Protein AF-A0A920WPJ2-F1 (afdb_monomer_lite)

Structure (mmCIF, N/CA/C/O backbone):
data_AF-A0A920WPJ2-F1
#
_entry.id   AF-A0A920WPJ2-F1
#
loop_
_atom_site.group_PDB
_atom_site.id
_atom_site.type_symbol
_atom_site.label_atom_id
_atom_site.label_alt_id
_atom_site.label_comp_id
_atom_site.label_asym_id
_atom_site.label_entity_id
_atom_site.label_seq_id
_atom_site.pdbx_PDB_ins_code
_atom_site.Cartn_x
_atom_site.Cartn_y
_atom_site.Cartn_z
_atom_site.occupancy
_atom_site.B_iso_or_equiv
_atom_site.auth_seq_id
_atom_site.auth_comp_id
_atom_site.auth_asym_id
_atom_site.auth_atom_id
_atom_site.pdbx_PDB_model_num
ATOM 1 N N . MET A 1 1 ? -9.516 -1.654 3.085 1.00 79.19 1 MET A N 1
ATOM 2 C CA . MET A 1 1 ? -8.766 -2.728 2.406 1.00 79.19 1 MET A CA 1
ATOM 3 C C . MET A 1 1 ? -8.409 -2.236 1.014 1.00 79.19 1 MET A C 1
ATOM 5 O O . MET A 1 1 ? -9.239 -1.554 0.426 1.00 79.19 1 MET A O 1
ATOM 9 N N . THR A 1 2 ? -7.212 -2.539 0.513 1.00 81.88 2 THR A N 1
ATOM 10 C CA . THR A 1 2 ? -6.727 -2.027 -0.781 1.00 81.88 2 THR A CA 1
ATOM 11 C C . THR A 1 2 ? -6.123 -3.152 -1.615 1.00 81.88 2 THR A C 1
ATOM 13 O O . THR A 1 2 ? -5.236 -3.856 -1.139 1.00 81.88 2 THR A O 1
ATOM 16 N N . PHE A 1 3 ? -6.575 -3.305 -2.857 1.00 81.88 3 PHE A N 1
ATOM 17 C CA . PHE A 1 3 ? -5.886 -4.119 -3.857 1.00 81.88 3 PHE A CA 1
ATOM 18 C C . PHE A 1 3 ? -4.979 -3.211 -4.689 1.00 81.88 3 PHE A C 1
ATOM 20 O O . PHE A 1 3 ? -5.385 -2.106 -5.047 1.00 81.88 3 PHE A O 1
ATOM 27 N N . VAL A 1 4 ? -3.750 -3.651 -4.949 1.00 76.75 4 VAL A N 1
ATOM 28 C CA . VAL A 1 4 ? -2.729 -2.878 -5.663 1.00 76.75 4 VAL A CA 1
ATOM 29 C C . VAL A 1 4 ? -2.291 -3.656 -6.897 1.00 76.75 4 VAL A C 1
ATOM 31 O O . VAL A 1 4 ? -1.591 -4.657 -6.768 1.00 76.75 4 VAL A O 1
ATOM 34 N N . ASP A 1 5 ? -2.680 -3.159 -8.067 1.00 76.69 5 ASP A N 1
ATOM 35 C CA . ASP A 1 5 ? -2.188 -3.563 -9.387 1.00 76.69 5 ASP A CA 1
ATOM 36 C C . ASP A 1 5 ? -2.011 -2.272 -10.199 1.00 76.69 5 ASP A C 1
ATOM 38 O O . ASP A 1 5 ? -2.988 -1.634 -10.600 1.00 76.69 5 ASP A O 1
ATOM 42 N N . THR A 1 6 ? -0.789 -1.736 -10.256 1.00 67.69 6 THR A N 1
ATOM 43 C CA . THR A 1 6 ? -0.544 -0.379 -10.780 1.00 67.69 6 THR A CA 1
ATOM 44 C C . THR A 1 6 ? 0.906 -0.217 -11.226 1.00 67.69 6 THR A C 1
ATOM 46 O O . THR A 1 6 ? 1.819 -0.334 -10.414 1.00 67.69 6 THR A O 1
ATOM 49 N N . SER A 1 7 ? 1.109 0.127 -12.501 1.00 66.12 7 SER A N 1
ATOM 50 C CA . SER A 1 7 ? 2.429 0.322 -13.124 1.00 66.12 7 SER A CA 1
ATOM 51 C C . SER A 1 7 ? 3.017 1.735 -12.965 1.00 66.12 7 SER A C 1
ATOM 53 O O . SER A 1 7 ? 4.060 2.038 -13.538 1.00 66.12 7 SER A O 1
ATOM 55 N N . GLY A 1 8 ? 2.320 2.634 -12.261 1.00 72.88 8 GLY A N 1
ATOM 56 C CA . GLY A 1 8 ? 2.700 4.037 -12.068 1.00 72.88 8 GLY A CA 1
ATOM 57 C C . GLY A 1 8 ? 1.555 5.019 -12.336 1.00 72.88 8 GLY A C 1
ATOM 58 O O . GLY A 1 8 ? 0.395 4.627 -12.458 1.00 72.88 8 GLY A O 1
ATOM 59 N N . PHE A 1 9 ? 1.890 6.308 -12.423 1.00 76.75 9 PHE A N 1
ATOM 60 C CA . PHE A 1 9 ? 0.967 7.357 -12.866 1.00 76.75 9 PHE A CA 1
ATOM 61 C C . PHE A 1 9 ? 0.922 7.435 -14.397 1.00 76.75 9 PHE A C 1
ATOM 63 O O . PHE A 1 9 ? 1.910 7.144 -15.069 1.00 76.75 9 PHE A O 1
ATOM 70 N N . TYR A 1 10 ? -0.214 7.869 -14.947 1.00 81.19 10 TYR A N 1
ATOM 71 C CA . TYR A 1 10 ? -0.349 8.119 -16.381 1.00 81.19 10 TYR A CA 1
ATOM 72 C C . TYR A 1 10 ? 0.448 9.377 -16.787 1.00 81.19 10 TYR A C 1
ATOM 74 O O . TYR A 1 10 ? 0.176 10.449 -16.241 1.00 81.19 10 TYR A O 1
ATOM 82 N N . PRO A 1 11 ? 1.414 9.290 -17.722 1.00 82.56 11 PRO A N 1
ATOM 83 C CA . PRO A 1 11 ? 2.212 10.441 -18.131 1.00 82.56 11 PRO A CA 1
ATOM 84 C C . PRO A 1 11 ? 1.419 11.369 -19.064 1.00 82.56 11 PRO A C 1
ATOM 86 O O . PRO A 1 11 ? 0.846 10.926 -20.058 1.00 82.56 11 PRO A O 1
ATOM 89 N N . GLY A 1 12 ? 1.420 12.676 -18.791 1.00 87.38 12 GLY A N 1
ATOM 90 C CA . GLY A 1 12 ? 0.810 13.656 -19.693 1.00 87.38 12 GLY A CA 1
ATOM 91 C C . GLY A 1 12 ? 0.896 15.099 -19.199 1.00 87.38 12 GLY A C 1
ATOM 92 O O . GLY A 1 12 ? 0.560 15.393 -18.054 1.00 87.38 12 GLY A O 1
ATOM 93 N N . LYS A 1 13 ? 1.283 16.019 -20.095 1.00 89.88 13 LYS A N 1
ATOM 94 C CA . LYS A 1 13 ? 1.415 17.462 -19.812 1.00 89.88 13 LYS A CA 1
ATOM 95 C C . LYS A 1 13 ? 0.138 18.069 -19.219 1.00 89.88 13 LYS A C 1
ATOM 97 O O . LYS A 1 13 ? 0.210 18.847 -18.272 1.00 89.88 13 LYS A O 1
ATOM 102 N N . ASP A 1 14 ? -1.023 17.687 -19.746 1.00 89.06 14 ASP A N 1
ATOM 103 C CA . ASP A 1 14 ? -2.314 18.200 -19.278 1.00 89.06 14 ASP A CA 1
ATOM 104 C C . ASP A 1 14 ? -2.626 17.772 -17.839 1.00 89.06 14 ASP A C 1
ATOM 106 O O . ASP A 1 14 ? -3.300 18.502 -17.117 1.00 89.06 14 ASP A O 1
ATOM 110 N N . LEU A 1 15 ? -2.128 16.610 -17.403 1.00 86.94 15 LEU A N 1
ATOM 111 C CA . LEU A 1 15 ? -2.323 16.097 -16.047 1.00 86.94 15 LEU A CA 1
ATOM 112 C C . LEU A 1 15 ? -1.464 16.882 -15.040 1.00 86.94 15 LEU A C 1
ATOM 114 O O . LEU A 1 15 ? -1.958 17.287 -13.986 1.00 86.94 15 LEU A O 1
ATOM 118 N N . GLU A 1 16 ? -0.218 17.189 -15.414 1.00 88.38 16 GLU A N 1
ATOM 119 C CA . GLU A 1 16 ? 0.676 18.073 -14.655 1.00 88.38 16 GLU A CA 1
ATOM 120 C C . GLU A 1 16 ? 0.085 19.479 -14.508 1.00 88.38 16 GLU A C 1
ATOM 122 O O . GLU A 1 16 ? -0.028 20.003 -13.400 1.00 88.38 16 GLU A O 1
ATOM 127 N N . TRP A 1 17 ? -0.380 20.073 -15.613 1.00 89.56 17 TRP A N 1
ATOM 128 C CA . TRP A 1 17 ? -0.953 21.425 -15.623 1.00 89.56 17 TRP A CA 1
ATOM 129 C C . TRP A 1 17 ? -2.291 21.513 -14.879 1.00 89.56 17 TRP A C 1
ATOM 131 O O . TRP A 1 17 ? -2.596 22.543 -14.281 1.00 89.56 17 TRP A O 1
ATOM 141 N N . ARG A 1 18 ? -3.067 20.422 -14.844 1.00 89.38 18 ARG A N 1
ATOM 142 C CA . ARG A 1 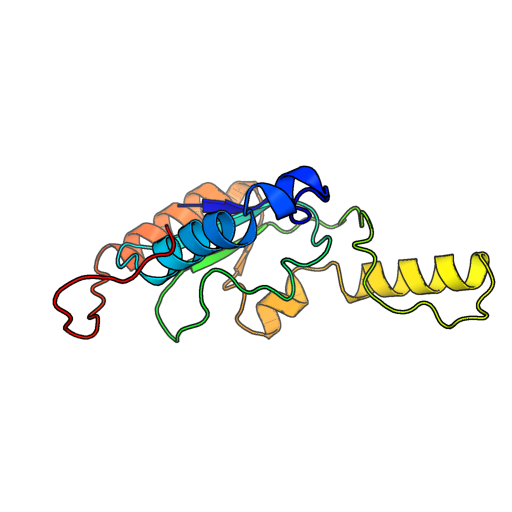18 ? -4.265 20.292 -13.995 1.00 89.38 18 ARG A CA 1
ATOM 143 C C . ARG A 1 18 ? -3.937 20.033 -12.519 1.00 89.38 18 ARG A C 1
ATOM 145 O O . ARG A 1 18 ? -4.857 19.991 -11.710 1.00 89.38 18 ARG A O 1
ATOM 152 N N . GLY A 1 19 ? -2.663 19.897 -12.147 1.00 88.94 19 GLY A N 1
ATOM 153 C CA . GLY A 1 19 ? -2.219 19.816 -10.757 1.00 88.94 19 GLY A CA 1
ATOM 154 C C . GLY A 1 19 ? -2.191 18.406 -10.167 1.00 88.94 19 GLY A C 1
ATOM 155 O O . GLY A 1 19 ? -2.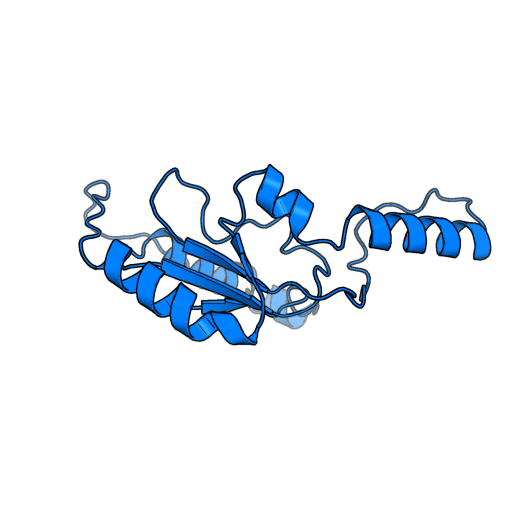449 18.255 -8.972 1.00 88.94 19 GLY A O 1
ATOM 156 N N . MET A 1 20 ? -1.859 17.372 -10.955 1.00 88.88 20 MET A N 1
ATOM 157 C CA . MET A 1 20 ? -1.818 15.972 -10.488 1.00 88.88 20 MET A CA 1
ATOM 158 C C . MET A 1 20 ? -1.012 15.743 -9.205 1.00 88.88 20 MET A C 1
ATOM 160 O O . MET A 1 20 ? -1.374 14.880 -8.411 1.00 88.88 20 MET A O 1
ATOM 164 N N . ILE A 1 21 ? 0.027 16.547 -8.956 1.00 89.00 21 ILE A N 1
ATOM 165 C CA . ILE A 1 21 ? 0.824 16.503 -7.724 1.00 89.00 21 ILE A CA 1
ATOM 166 C C . ILE A 1 21 ? -0.057 16.731 -6.481 1.00 89.00 21 ILE A C 1
ATOM 168 O O . ILE A 1 21 ? 0.100 16.028 -5.483 1.00 89.00 21 ILE A O 1
ATOM 172 N N . ARG A 1 22 ? -1.025 17.660 -6.534 1.00 89.12 22 ARG A N 1
ATOM 173 C CA . ARG A 1 22 ? -1.935 17.940 -5.408 1.00 89.12 22 ARG A CA 1
ATOM 174 C C . ARG A 1 22 ? -2.917 16.793 -5.184 1.00 89.12 22 ARG A C 1
ATOM 176 O O . ARG A 1 22 ? -3.036 16.312 -4.060 1.00 89.12 22 ARG A O 1
ATOM 183 N N . TYR A 1 23 ? -3.550 16.305 -6.251 1.00 88.56 23 TYR A N 1
ATOM 184 C CA . TYR A 1 23 ? -4.496 15.186 -6.184 1.00 88.56 23 TYR A CA 1
ATOM 185 C C . TYR A 1 23 ? -3.822 13.869 -5.754 1.00 88.56 23 TYR A C 1
ATOM 187 O O . TYR A 1 23 ? -4.341 13.150 -4.902 1.00 88.56 23 TYR A O 1
ATOM 195 N N . GLY A 1 24 ? -2.616 13.576 -6.250 1.00 86.81 24 GLY A N 1
ATOM 196 C CA . GLY A 1 24 ? -1.818 12.435 -5.787 1.00 86.81 24 GLY A CA 1
ATOM 197 C C . GLY A 1 24 ? -1.442 12.555 -4.305 1.00 86.81 24 GLY A C 1
ATOM 198 O O . GLY A 1 24 ? -1.539 11.584 -3.548 1.00 86.81 24 GLY A O 1
ATOM 199 N N . ALA A 1 25 ? -1.092 13.764 -3.856 1.00 88.12 25 ALA A N 1
ATOM 200 C CA . ALA A 1 25 ? -0.793 14.034 -2.455 1.00 88.12 25 ALA A CA 1
ATOM 201 C C . ALA A 1 25 ? -2.029 13.932 -1.532 1.00 88.12 25 ALA A C 1
ATOM 203 O O . ALA A 1 25 ? -1.864 13.571 -0.367 1.00 88.12 25 ALA A O 1
ATOM 204 N N . GLN A 1 26 ? -3.257 14.159 -2.021 1.00 90.06 26 GLN A N 1
ATOM 205 C CA . GLN A 1 26 ? -4.489 13.904 -1.252 1.00 90.06 26 GLN A CA 1
ATOM 206 C C . GLN A 1 26 ? -4.635 12.421 -0.886 1.00 90.06 26 GLN A C 1
ATOM 208 O O . GLN A 1 26 ? -4.892 12.104 0.277 1.00 90.06 26 GLN A O 1
ATOM 213 N N . MET A 1 27 ? -4.404 11.505 -1.835 1.00 86.94 27 MET A N 1
ATOM 214 C CA . MET A 1 27 ? -4.446 10.060 -1.569 1.00 86.94 27 MET A CA 1
ATOM 215 C C . MET A 1 27 ? -3.374 9.645 -0.550 1.00 86.94 27 MET A C 1
ATOM 217 O O . MET A 1 27 ? -3.669 8.932 0.413 1.00 86.94 27 MET A O 1
ATOM 221 N N . ALA A 1 28 ? -2.143 10.138 -0.723 1.00 84.62 28 ALA A N 1
ATOM 222 C CA . ALA A 1 28 ? -1.044 9.902 0.211 1.00 84.62 28 ALA A CA 1
ATOM 223 C C . ALA A 1 28 ? -1.375 10.404 1.628 1.00 84.62 28 ALA A C 1
ATOM 225 O O . ALA A 1 28 ? -1.186 9.681 2.610 1.00 84.62 28 ALA A O 1
ATOM 226 N N . PHE A 1 29 ? -1.925 11.618 1.732 1.00 88.12 29 PHE A N 1
ATOM 227 C CA . PHE A 1 29 ? -2.336 12.226 2.993 1.00 88.12 29 PHE A CA 1
ATOM 228 C C . PHE A 1 29 ? -3.448 11.424 3.680 1.00 88.12 29 PHE A C 1
ATOM 230 O O . PHE A 1 29 ? -3.329 11.102 4.864 1.00 88.12 29 PHE A O 1
ATOM 237 N N . ALA A 1 30 ? -4.502 11.060 2.944 1.00 89.38 30 ALA A N 1
ATOM 238 C CA . ALA A 1 30 ? -5.624 10.287 3.468 1.00 89.38 30 ALA A CA 1
ATOM 239 C C . ALA A 1 30 ? -5.160 8.935 4.032 1.00 89.38 30 ALA A C 1
ATOM 241 O O . ALA A 1 30 ? -5.506 8.580 5.161 1.00 89.38 30 ALA A O 1
ATOM 242 N N . TYR A 1 31 ? -4.305 8.215 3.298 1.00 86.62 31 TYR A N 1
ATOM 243 C CA . TYR A 1 31 ? -3.783 6.925 3.749 1.00 86.62 31 TYR A CA 1
ATOM 244 C C . TYR A 1 31 ? -2.862 7.064 4.973 1.00 86.62 31 TYR A C 1
ATOM 246 O O . TYR A 1 31 ? -2.959 6.273 5.918 1.00 86.62 31 TYR A O 1
ATOM 254 N N . ALA A 1 32 ? -1.997 8.085 4.995 1.00 85.62 32 ALA A N 1
ATOM 255 C CA . ALA A 1 32 ? -1.121 8.381 6.128 1.00 85.62 32 ALA A CA 1
ATOM 256 C C . ALA A 1 32 ? -1.904 8.766 7.397 1.00 85.62 32 ALA A C 1
ATOM 258 O O . ALA A 1 32 ? -1.500 8.411 8.506 1.00 85.62 32 ALA A O 1
ATOM 259 N N . ARG A 1 33 ? -3.030 9.475 7.241 1.00 87.38 33 ARG A N 1
ATOM 260 C CA . ARG A 1 33 ? -3.874 9.958 8.343 1.00 87.38 33 ARG A CA 1
ATOM 261 C C . ARG A 1 33 ? -4.854 8.911 8.881 1.00 87.38 33 ARG A C 1
ATOM 263 O O . ARG A 1 33 ? -5.248 9.010 10.042 1.00 87.38 33 ARG A O 1
ATOM 270 N N . ALA A 1 34 ? -5.236 7.926 8.071 1.00 88.56 34 ALA A N 1
ATOM 271 C CA . ALA A 1 34 ? -6.182 6.879 8.444 1.00 88.56 34 ALA A CA 1
ATOM 272 C C . ALA A 1 34 ? -5.688 6.022 9.630 1.00 88.56 34 ALA A C 1
ATOM 274 O O . ALA A 1 34 ? -4.669 5.343 9.535 1.00 88.56 34 ALA A O 1
ATOM 275 N N . THR A 1 35 ? -6.444 6.009 10.732 1.00 88.31 35 THR A N 1
ATOM 276 C CA . THR A 1 35 ? -6.165 5.200 11.940 1.00 88.31 35 THR A CA 1
ATOM 277 C C . THR A 1 35 ? -6.784 3.803 11.917 1.00 88.31 35 THR A C 1
ATOM 279 O O . THR A 1 35 ? -6.440 2.968 12.753 1.00 88.31 35 THR A O 1
ATOM 282 N N . VAL A 1 36 ? -7.700 3.551 10.977 1.00 89.38 36 VAL A N 1
ATOM 283 C CA . VAL A 1 36 ? -8.394 2.266 10.803 1.00 89.38 36 VAL A CA 1
ATOM 284 C C . VAL A 1 36 ? -7.417 1.119 10.482 1.00 89.38 36 VAL A C 1
ATOM 286 O O . VAL A 1 36 ? -6.272 1.364 10.084 1.00 89.38 36 VAL A O 1
ATOM 289 N N . PRO A 1 37 ? -7.841 -0.151 10.610 1.00 88.81 37 PRO A N 1
ATOM 290 C CA . PRO A 1 37 ? -7.120 -1.290 10.051 1.00 88.81 37 PRO A CA 1
ATOM 291 C C . PRO A 1 37 ? -6.806 -1.095 8.561 1.00 88.81 37 PRO A C 1
ATOM 293 O O . PRO A 1 37 ? -7.697 -0.918 7.727 1.00 88.81 37 PRO A O 1
ATOM 296 N N . ARG A 1 38 ? -5.514 -1.119 8.223 1.00 86.56 38 ARG A N 1
ATOM 297 C CA . ARG A 1 38 ? -5.006 -0.965 6.855 1.00 86.56 38 ARG A CA 1
ATOM 298 C C . ARG A 1 38 ? -4.381 -2.286 6.432 1.00 86.56 38 ARG A C 1
ATOM 300 O O . ARG A 1 38 ? -3.281 -2.622 6.865 1.00 86.56 38 ARG A O 1
ATOM 307 N N . VAL A 1 39 ? -5.127 -3.017 5.610 1.00 85.00 39 VAL A N 1
ATOM 308 C CA . VAL A 1 39 ? -4.712 -4.276 4.987 1.00 85.00 39 VAL A CA 1
ATOM 309 C C . VAL A 1 39 ? -4.685 -4.072 3.480 1.00 85.00 39 VAL A C 1
ATOM 311 O O . VAL A 1 39 ? -5.669 -3.575 2.911 1.00 85.00 39 VAL A O 1
ATOM 314 N N . TRP A 1 40 ? -3.570 -4.435 2.852 1.00 82.25 40 TRP A N 1
ATOM 315 C CA . TRP A 1 40 ? -3.383 -4.335 1.409 1.00 82.25 40 TRP A CA 1
ATOM 316 C C . TRP A 1 40 ? -2.883 -5.651 0.816 1.00 82.25 40 TRP A C 1
ATOM 318 O O . TRP A 1 40 ? -2.152 -6.404 1.459 1.00 82.25 40 TRP A O 1
ATOM 328 N N . SER A 1 41 ? -3.291 -5.920 -0.422 1.00 77.38 41 SER A N 1
ATOM 329 C CA . SER A 1 41 ? -2.824 -7.059 -1.206 1.00 77.38 41 SER A CA 1
ATOM 330 C C . SER A 1 41 ? -2.346 -6.580 -2.572 1.00 77.38 41 SER A C 1
ATOM 332 O O . SER A 1 41 ? -3.049 -5.803 -3.221 1.00 77.38 41 SER A O 1
ATOM 334 N N . ARG A 1 42 ? -1.156 -7.010 -3.007 1.00 73.06 42 ARG A N 1
ATOM 335 C CA . ARG A 1 42 ? -0.642 -6.723 -4.355 1.00 73.06 42 ARG A CA 1
ATOM 336 C C . ARG A 1 42 ? -0.825 -7.926 -5.271 1.00 73.06 42 ARG A C 1
ATOM 338 O O . ARG A 1 42 ? -0.284 -8.996 -4.998 1.00 73.06 42 ARG A O 1
ATOM 345 N N . SER A 1 43 ? -1.522 -7.699 -6.376 1.00 63.22 43 SER A N 1
ATOM 346 C CA . SER A 1 43 ? -1.646 -8.599 -7.521 1.00 63.22 43 SER A CA 1
ATOM 347 C C . SER A 1 43 ? -1.028 -7.911 -8.734 1.00 63.22 43 SER A C 1
ATOM 349 O O . SER A 1 43 ? -1.324 -6.746 -8.950 1.00 63.22 43 SER A O 1
ATOM 351 N N . GLY A 1 44 ? -0.212 -8.604 -9.528 1.00 57.38 44 GLY A N 1
ATOM 352 C CA . GLY A 1 44 ? 0.322 -8.050 -10.781 1.00 57.38 44 GLY A CA 1
ATOM 353 C C . GLY A 1 44 ? 1.801 -7.656 -10.736 1.00 57.38 44 GLY A C 1
ATOM 354 O O . GLY A 1 44 ? 2.508 -7.908 -9.758 1.00 57.38 44 GLY A O 1
ATOM 355 N N . SER A 1 45 ? 2.273 -7.102 -11.854 1.00 43.69 45 SER A N 1
ATOM 356 C CA . SER A 1 45 ? 3.701 -6.939 -12.150 1.00 43.69 45 SER A CA 1
ATOM 357 C C . SER A 1 45 ? 4.368 -5.819 -11.320 1.00 43.69 45 SER A C 1
ATOM 359 O O . SER A 1 45 ? 3.849 -4.701 -11.289 1.00 43.69 45 SER A O 1
ATOM 361 N N . PRO A 1 46 ? 5.546 -6.054 -10.703 1.00 48.09 46 PRO A N 1
ATOM 362 C CA . PRO A 1 46 ? 6.421 -5.058 -10.072 1.00 48.09 46 PRO A CA 1
ATOM 363 C C . PRO A 1 46 ? 7.086 -4.088 -11.074 1.00 48.09 46 PRO A C 1
ATOM 365 O O . PRO A 1 46 ? 8.287 -3.823 -11.041 1.00 48.09 46 PRO A O 1
ATOM 368 N N . THR A 1 47 ? 6.287 -3.491 -11.954 1.00 40.69 47 THR A N 1
ATOM 369 C CA . THR A 1 47 ? 6.732 -2.468 -12.901 1.00 40.69 47 THR A CA 1
ATOM 370 C C . THR A 1 47 ? 6.747 -1.080 -12.250 1.00 40.69 47 THR A C 1
ATOM 372 O O . THR A 1 47 ? 5.691 -0.557 -11.919 1.00 40.69 47 THR A O 1
ATOM 375 N N . GLY A 1 48 ? 7.936 -0.467 -12.156 1.00 38.31 48 GLY A N 1
ATOM 376 C CA . GLY A 1 48 ? 8.155 0.990 -12.260 1.00 38.31 48 GLY A CA 1
ATOM 377 C C . GLY A 1 48 ? 7.604 1.923 -11.160 1.00 38.31 48 GLY A C 1
ATOM 378 O O . GLY A 1 48 ? 6.440 1.884 -10.792 1.00 38.31 48 GLY A O 1
ATOM 379 N N . ALA A 1 49 ? 8.439 2.859 -10.682 1.00 29.34 49 ALA A N 1
ATOM 380 C CA . ALA A 1 49 ? 8.108 3.978 -9.770 1.00 29.34 49 ALA A CA 1
ATOM 381 C C . ALA A 1 49 ? 7.530 3.639 -8.368 1.00 29.34 49 ALA A C 1
ATOM 383 O O . ALA A 1 49 ? 8.103 4.061 -7.359 1.00 29.34 49 ALA A O 1
ATOM 384 N N . LEU A 1 50 ? 6.457 2.853 -8.252 1.00 37.06 50 LEU A N 1
ATOM 385 C CA . LEU A 1 50 ? 5.821 2.462 -6.978 1.00 37.06 50 LEU A CA 1
ATOM 386 C C . LEU A 1 50 ? 6.624 1.428 -6.162 1.00 37.06 50 LEU A C 1
ATOM 388 O O . LEU A 1 50 ? 6.268 1.117 -5.028 1.00 37.06 50 LEU A O 1
ATOM 392 N N . HIS A 1 51 ? 7.756 0.950 -6.688 1.00 35.78 51 HIS A N 1
ATOM 393 C CA . HIS A 1 51 ? 8.784 0.257 -5.898 1.00 35.78 51 HIS A CA 1
ATOM 394 C C . HIS A 1 51 ? 9.633 1.195 -5.023 1.00 35.78 51 HIS A C 1
ATOM 396 O O . HIS A 1 51 ? 10.279 0.726 -4.087 1.00 35.78 51 HIS A O 1
ATOM 402 N N . ARG A 1 52 ? 9.657 2.505 -5.319 1.00 29.06 52 ARG A N 1
ATOM 403 C CA . ARG A 1 52 ? 10.448 3.512 -4.586 1.00 29.06 52 ARG A CA 1
ATOM 404 C C . ARG A 1 52 ? 9.575 4.572 -3.910 1.00 29.06 52 ARG A C 1
ATOM 406 O O . ARG A 1 52 ? 9.911 5.020 -2.817 1.00 29.06 52 ARG A O 1
ATOM 413 N N . HIS A 1 53 ? 8.439 4.936 -4.506 1.00 30.03 53 HIS A N 1
ATOM 414 C CA . HIS A 1 53 ? 7.443 5.789 -3.854 1.00 30.03 53 HIS A CA 1
ATOM 415 C C . HIS A 1 53 ? 6.596 4.974 -2.878 1.00 30.03 53 HIS A C 1
ATOM 417 O O . HIS A 1 53 ? 5.544 4.443 -3.225 1.00 30.03 53 HIS A O 1
ATOM 423 N N . GLY A 1 54 ? 7.089 4.867 -1.645 1.00 36.03 54 GLY A N 1
ATOM 424 C CA . GLY A 1 54 ? 6.431 4.117 -0.586 1.00 36.03 54 GLY A CA 1
ATOM 425 C C . GLY A 1 54 ? 5.057 4.678 -0.221 1.00 36.03 54 GLY A C 1
ATOM 426 O O . GLY A 1 54 ? 4.955 5.769 0.335 1.00 36.03 54 GLY A O 1
ATOM 427 N N . LEU A 1 55 ? 4.027 3.865 -0.443 1.00 35.19 55 LEU A N 1
ATOM 428 C CA . LEU A 1 55 ? 2.820 3.767 0.375 1.00 35.19 55 LEU A CA 1
ATOM 429 C C . LEU A 1 55 ? 2.416 2.274 0.409 1.00 35.19 55 LEU A C 1
ATOM 431 O O . LEU A 1 55 ? 2.571 1.591 -0.602 1.00 35.19 55 LEU A O 1
ATOM 435 N N . PRO A 1 56 ? 1.919 1.749 1.542 1.00 42.81 56 PRO A N 1
ATOM 436 C CA . PRO A 1 56 ? 1.532 2.481 2.738 1.00 42.81 56 PRO A CA 1
ATOM 437 C C . PRO A 1 56 ? 2.729 2.880 3.606 1.00 42.81 56 PRO A C 1
ATOM 439 O O . PRO A 1 56 ? 3.640 2.093 3.817 1.00 42.81 56 PRO A O 1
ATOM 442 N N . VAL A 1 57 ? 2.699 4.113 4.116 1.00 32.19 57 VAL A N 1
ATOM 443 C CA . VAL A 1 57 ? 3.720 4.724 4.983 1.00 32.19 57 VAL A CA 1
ATOM 444 C C . VAL A 1 57 ? 4.314 3.720 5.983 1.00 32.19 57 VAL A C 1
ATOM 446 O O . VAL A 1 57 ? 3.638 3.341 6.941 1.00 32.19 57 VAL A O 1
ATOM 449 N N . HIS A 1 58 ? 5.599 3.379 5.810 1.00 34.47 58 HIS A N 1
ATOM 450 C CA . HIS A 1 58 ? 6.431 2.640 6.778 1.00 34.47 58 HIS A CA 1
ATOM 451 C C . HIS A 1 58 ? 6.788 3.498 8.003 1.00 34.47 58 HIS A C 1
ATOM 453 O O . HIS A 1 58 ? 7.934 3.629 8.422 1.00 34.47 58 HIS A O 1
ATOM 459 N N . GLY A 1 59 ? 5.770 4.108 8.603 1.00 29.88 59 GLY A N 1
ATOM 460 C CA . GLY A 1 59 ? 5.820 4.519 9.993 1.00 29.88 59 GLY A CA 1
ATOM 461 C C . GLY A 1 59 ? 5.531 3.281 10.827 1.00 29.88 59 GLY A C 1
ATOM 462 O O . GLY A 1 59 ? 4.447 2.725 10.684 1.00 29.88 59 GLY A O 1
ATOM 463 N N . GLN A 1 60 ? 6.494 2.889 11.665 1.00 31.23 60 GLN A N 1
ATOM 464 C CA . GLN A 1 60 ? 6.548 1.723 12.566 1.00 31.23 60 GLN A CA 1
ATOM 465 C C . GLN A 1 60 ? 5.219 1.424 13.305 1.00 31.23 60 GLN A C 1
ATOM 467 O O . GLN A 1 60 ? 5.050 1.774 14.474 1.00 31.23 60 GLN A O 1
ATOM 472 N N . ARG A 1 61 ? 4.220 0.854 12.623 1.00 43.41 61 ARG A N 1
ATOM 473 C CA . ARG A 1 61 ? 2.841 0.685 13.116 1.00 43.41 61 ARG A CA 1
ATOM 474 C C . ARG A 1 61 ? 2.211 -0.529 12.438 1.00 43.41 61 ARG A C 1
ATOM 476 O O . ARG A 1 61 ? 2.423 -0.703 11.240 1.00 43.41 61 ARG A O 1
ATOM 483 N N . PRO A 1 62 ? 1.388 -1.321 13.146 1.00 43.66 62 PRO A N 1
ATOM 484 C CA . PRO A 1 62 ? 0.797 -2.529 12.586 1.00 43.66 62 PRO A CA 1
ATOM 485 C C . PRO A 1 62 ? -0.141 -2.189 11.417 1.00 43.66 62 PRO A C 1
ATOM 487 O O . PRO A 1 62 ? -1.187 -1.547 11.579 1.00 43.66 62 PRO A O 1
ATOM 490 N N . ASN A 1 63 ? 0.275 -2.619 10.232 1.00 52.84 63 ASN A N 1
ATOM 491 C CA . ASN A 1 63 ? -0.476 -2.707 8.984 1.00 52.84 63 ASN A CA 1
ATOM 492 C C . ASN A 1 63 ? -0.109 -4.078 8.390 1.00 52.84 63 ASN A C 1
ATOM 494 O O . ASN A 1 63 ? 1.026 -4.498 8.582 1.00 52.84 63 ASN A O 1
ATOM 498 N N . ALA A 1 64 ? -1.016 -4.747 7.677 1.00 50.28 64 ALA A N 1
ATOM 499 C CA . ALA A 1 64 ? -0.716 -6.038 7.048 1.00 50.28 64 ALA A CA 1
ATOM 500 C C . ALA A 1 64 ? -0.613 -5.889 5.521 1.00 50.28 64 ALA A C 1
ATOM 502 O O . ALA A 1 64 ? -1.539 -5.378 4.880 1.00 50.28 64 ALA A O 1
ATOM 503 N N . GLY A 1 65 ? 0.511 -6.320 4.955 1.00 52.94 65 GLY A N 1
ATOM 504 C CA . GLY A 1 65 ? 0.817 -6.337 3.530 1.00 52.94 65 GLY A CA 1
ATOM 505 C C . GLY A 1 65 ? 1.025 -7.751 3.004 1.00 52.94 65 GLY A C 1
ATOM 506 O O . GLY A 1 65 ? 1.971 -8.439 3.385 1.00 52.94 65 GLY A O 1
ATOM 507 N N . LEU A 1 66 ? 0.152 -8.166 2.088 1.00 49.22 66 LEU A N 1
ATOM 508 C CA . LEU A 1 66 ? 0.198 -9.475 1.439 1.00 49.22 66 LEU A CA 1
ATOM 509 C C . LEU A 1 66 ? 0.644 -9.314 -0.021 1.00 49.22 66 LEU A C 1
ATOM 511 O O . LEU A 1 66 ? -0.042 -8.665 -0.814 1.00 49.22 66 LEU A O 1
ATOM 515 N N . ALA A 1 67 ? 1.754 -9.933 -0.412 1.00 53.72 67 ALA A N 1
ATOM 516 C CA . ALA A 1 67 ? 2.091 -10.085 -1.827 1.00 53.72 67 ALA A CA 1
ATOM 517 C C . ALA A 1 67 ? 1.516 -11.404 -2.344 1.00 53.72 67 ALA A C 1
ATOM 519 O O . ALA A 1 67 ? 1.664 -12.441 -1.697 1.00 53.72 67 ALA A O 1
ATOM 520 N N . LEU A 1 68 ? 0.879 -11.391 -3.513 1.00 50.28 68 LEU A N 1
ATOM 521 C CA . LEU A 1 68 ? 0.521 -12.636 -4.184 1.00 50.28 68 LEU A CA 1
ATOM 522 C C . LEU A 1 68 ? 1.744 -13.175 -4.930 1.00 50.28 68 LEU A C 1
ATOM 524 O O . LEU A 1 68 ? 2.342 -12.464 -5.737 1.00 50.28 68 LEU A O 1
ATOM 528 N N . GLY A 1 69 ? 2.107 -14.429 -4.669 1.00 39.91 69 GLY A N 1
ATOM 529 C CA . GLY A 1 69 ? 3.135 -15.125 -5.436 1.00 39.91 69 GLY A CA 1
ATOM 530 C C . GLY A 1 69 ? 2.651 -15.397 -6.861 1.00 39.91 69 GLY A C 1
ATOM 531 O O . GLY A 1 69 ? 1.601 -16.015 -7.055 1.00 39.91 69 GLY A O 1
ATOM 532 N N . ARG A 1 70 ? 3.414 -14.934 -7.854 1.00 34.66 70 ARG A N 1
ATOM 533 C CA . ARG A 1 70 ? 3.317 -15.339 -9.263 1.00 34.66 70 ARG A CA 1
ATOM 534 C C . ARG A 1 70 ? 4.729 -15.453 -9.835 1.00 34.66 70 ARG A C 1
ATOM 536 O O . ARG A 1 70 ? 5.529 -14.545 -9.641 1.00 34.66 70 ARG A O 1
ATOM 543 N N . ASP A 1 71 ? 4.994 -16.541 -10.556 1.00 32.94 71 ASP A N 1
ATOM 544 C CA . ASP A 1 71 ? 6.333 -16.894 -11.063 1.00 32.94 71 ASP A CA 1
ATOM 545 C C . ASP A 1 71 ? 6.835 -16.014 -12.213 1.00 32.94 71 ASP A C 1
ATOM 547 O O . ASP A 1 71 ? 8.006 -16.088 -12.579 1.00 32.94 71 ASP A O 1
ATOM 551 N N . ARG A 1 72 ? 5.970 -15.188 -12.813 1.00 32.59 72 ARG A N 1
ATOM 552 C CA . ARG A 1 72 ? 6.379 -14.201 -13.814 1.00 32.59 72 ARG A CA 1
ATOM 553 C C . ARG A 1 72 ? 5.719 -12.857 -13.608 1.00 32.59 72 ARG A C 1
ATOM 555 O O . ARG A 1 72 ? 4.545 -12.740 -13.251 1.00 32.59 72 ARG A O 1
ATOM 562 N N . CYS A 1 73 ? 6.532 -11.860 -13.898 1.00 39.41 73 CYS A N 1
ATOM 563 C CA . CYS A 1 73 ? 6.269 -10.457 -13.736 1.00 39.41 73 CYS A CA 1
ATOM 564 C C . CYS A 1 73 ? 6.557 -9.791 -15.078 1.00 39.41 73 CYS A C 1
ATOM 566 O O . CYS A 1 73 ? 7.712 -9.496 -15.358 1.00 39.41 73 CYS A O 1
ATOM 568 N N . ASP A 1 74 ? 5.531 -9.589 -15.910 1.00 33.34 74 ASP A N 1
ATOM 569 C CA . ASP A 1 74 ? 5.706 -8.934 -17.212 1.00 33.34 74 ASP A CA 1
ATOM 570 C C . ASP A 1 74 ? 6.198 -7.496 -16.997 1.00 33.34 74 ASP A C 1
ATOM 572 O O . ASP A 1 74 ? 5.441 -6.615 -16.568 1.00 33.34 74 ASP A O 1
ATOM 576 N N . GLY A 1 75 ? 7.493 -7.270 -17.215 1.00 36.31 75 GLY A N 1
ATOM 577 C CA . GLY A 1 75 ? 8.167 -6.011 -16.938 1.00 36.31 75 GLY A CA 1
ATOM 578 C C . GLY A 1 75 ? 7.876 -4.975 -18.013 1.00 36.31 75 GLY A C 1
ATOM 579 O O . GLY A 1 75 ? 8.602 -4.851 -18.997 1.00 36.31 75 GLY A O 1
ATOM 580 N N . ARG A 1 76 ? 6.849 -4.139 -17.821 1.00 37.66 76 ARG A N 1
ATOM 581 C CA . ARG A 1 76 ? 6.584 -3.018 -18.740 1.00 37.66 76 ARG A CA 1
ATOM 582 C C . ARG A 1 76 ? 7.480 -1.820 -18.411 1.00 37.66 76 ARG A C 1
ATOM 584 O O . ARG A 1 76 ? 6.981 -0.776 -18.004 1.00 37.66 76 ARG A O 1
ATOM 591 N N . GLN A 1 77 ? 8.795 -2.023 -18.539 1.00 42.12 77 GLN A N 1
ATOM 592 C CA . GLN A 1 77 ? 9.905 -1.124 -18.185 1.00 42.12 77 GLN A CA 1
ATOM 593 C C . GLN A 1 77 ? 9.499 0.324 -17.858 1.00 42.12 77 GLN A C 1
ATOM 595 O O . GLN A 1 77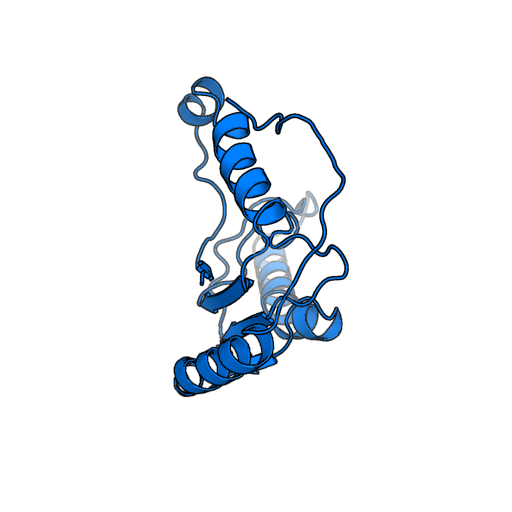 ? 9.284 1.158 -18.739 1.00 42.12 77 GLN A O 1
ATOM 600 N N . GLY A 1 78 ? 9.475 0.653 -16.564 1.00 37.94 78 GLY A N 1
ATOM 601 C CA . GLY A 1 78 ? 9.472 2.045 -16.127 1.00 37.94 78 GLY A CA 1
ATOM 602 C C . GLY A 1 78 ? 10.844 2.657 -16.403 1.00 37.94 78 GLY A C 1
ATOM 603 O O . GLY A 1 78 ? 11.766 2.437 -15.619 1.00 37.94 78 GLY A O 1
ATOM 604 N N . GLY A 1 79 ? 10.979 3.388 -17.514 1.00 33.94 79 GLY A N 1
ATOM 605 C CA . GLY A 1 79 ? 12.239 3.973 -17.984 1.00 33.94 79 GLY A CA 1
ATOM 606 C C . GLY A 1 79 ? 12.841 4.980 -17.000 1.00 33.94 79 GLY A C 1
ATOM 607 O O . GLY A 1 79 ? 12.527 6.165 -17.048 1.00 33.94 79 GLY A O 1
ATOM 608 N N . GLY A 1 80 ? 13.692 4.494 -16.096 1.00 34.66 80 GLY A N 1
ATOM 609 C CA . GLY A 1 80 ? 14.304 5.284 -15.022 1.00 34.66 80 GLY A CA 1
ATOM 610 C C . GLY A 1 80 ? 15.606 4.698 -14.468 1.00 34.66 80 GLY A C 1
ATOM 611 O O . GLY A 1 80 ? 15.989 5.010 -13.342 1.00 34.66 80 GLY A O 1
ATOM 612 N N . GLY A 1 81 ? 16.262 3.823 -15.231 1.00 39.44 81 GLY A N 1
ATOM 613 C CA . GLY A 1 81 ? 17.673 3.494 -15.056 1.00 39.44 81 GLY A CA 1
ATOM 614 C C . GLY A 1 81 ? 18.416 3.952 -16.302 1.00 39.44 81 GLY A C 1
ATOM 615 O O . GLY A 1 81 ? 17.972 3.631 -17.403 1.00 39.44 81 GLY A O 1
ATOM 616 N N . ASP A 1 82 ? 19.503 4.706 -16.136 1.00 38.72 82 ASP A N 1
ATOM 617 C CA . ASP A 1 82 ? 20.356 5.101 -17.256 1.00 38.72 82 ASP A CA 1
ATOM 618 C C . ASP A 1 82 ? 20.893 3.839 -17.949 1.00 38.72 82 ASP A C 1
ATOM 620 O O . ASP A 1 82 ? 21.636 3.076 -17.319 1.00 38.72 82 ASP A O 1
ATOM 624 N N . PRO A 1 83 ? 20.551 3.575 -19.225 1.00 46.19 83 PRO A N 1
ATOM 625 C CA . PRO A 1 83 ? 21.275 2.569 -19.977 1.00 46.19 83 PRO A CA 1
ATOM 626 C C . PRO A 1 83 ? 22.712 3.067 -20.126 1.00 46.19 83 PRO A C 1
ATOM 628 O O . PRO A 1 83 ? 22.934 4.232 -20.468 1.00 46.19 83 PRO A O 1
ATOM 631 N N . ALA A 1 84 ? 23.695 2.189 -19.907 1.00 46.44 84 ALA A N 1
ATOM 632 C CA . ALA A 1 84 ? 25.080 2.504 -20.234 1.00 46.44 84 ALA A CA 1
ATOM 633 C C . ALA A 1 84 ? 25.115 3.029 -21.687 1.00 46.44 84 ALA A C 1
ATOM 635 O O . ALA A 1 84 ? 24.608 2.339 -22.578 1.00 46.44 84 ALA A O 1
ATOM 636 N N . PRO A 1 85 ? 25.647 4.239 -21.957 1.00 52.75 85 PRO A N 1
ATOM 637 C CA . PRO A 1 85 ? 25.318 4.997 -23.174 1.00 52.75 85 PRO A CA 1
ATOM 638 C C . PRO A 1 85 ? 25.896 4.422 -24.485 1.00 52.75 85 PRO A C 1
ATOM 640 O O . PRO A 1 85 ? 25.937 5.122 -25.494 1.00 52.75 85 PRO A O 1
ATOM 643 N N . ARG A 1 86 ? 26.381 3.172 -24.471 1.00 53.25 86 ARG A N 1
ATOM 644 C CA . ARG A 1 86 ? 27.080 2.481 -25.565 1.00 53.25 86 ARG A CA 1
ATOM 645 C C . ARG A 1 86 ? 26.816 0.966 -25.666 1.00 53.25 86 ARG A C 1
ATOM 647 O O . ARG A 1 86 ? 27.506 0.323 -26.438 1.00 53.25 86 ARG A O 1
ATOM 654 N N . ALA A 1 87 ? 25.872 0.398 -24.909 1.00 58.34 87 ALA A N 1
ATOM 655 C CA . ALA A 1 87 ? 25.552 -1.033 -25.021 1.00 58.34 87 ALA A CA 1
ATOM 656 C C . ALA A 1 87 ? 24.753 -1.341 -26.301 1.00 58.34 87 ALA A C 1
ATOM 658 O O . ALA A 1 87 ? 23.813 -0.593 -26.620 1.00 58.34 87 ALA A O 1
ATOM 659 N N . ASP A 1 88 ? 25.100 -2.444 -26.970 1.00 74.56 88 ASP A N 1
ATOM 660 C CA . ASP A 1 88 ? 24.392 -2.988 -28.138 1.00 74.56 88 ASP A CA 1
ATOM 661 C C . ASP A 1 88 ? 22.999 -3.526 -27.758 1.00 74.56 88 ASP A C 1
ATOM 663 O O . ASP A 1 88 ? 22.679 -3.718 -26.582 1.00 74.56 88 ASP A O 1
ATOM 667 N N . GLU A 1 89 ? 22.126 -3.745 -28.745 1.00 70.56 89 GLU A N 1
ATOM 668 C CA . GLU A 1 89 ? 20.727 -4.129 -28.496 1.00 70.56 89 GLU A CA 1
ATOM 669 C C . GLU A 1 89 ? 20.601 -5.513 -27.826 1.00 70.56 89 GLU A C 1
ATOM 671 O O . GLU A 1 89 ? 19.801 -5.677 -26.901 1.00 70.56 89 GLU A O 1
ATOM 676 N N . ASP A 1 90 ? 21.483 -6.457 -28.171 1.00 71.38 90 ASP A N 1
ATOM 677 C CA . ASP A 1 90 ? 21.582 -7.772 -27.520 1.00 71.38 90 ASP A CA 1
ATOM 678 C C . ASP A 1 90 ? 22.107 -7.682 -26.074 1.00 71.38 90 ASP A C 1
ATOM 680 O O . ASP A 1 90 ? 21.580 -8.338 -25.170 1.00 71.38 90 ASP A O 1
ATOM 684 N N . GLU A 1 91 ? 23.100 -6.822 -25.808 1.00 74.44 91 GLU A N 1
ATOM 685 C CA . GLU A 1 91 ? 23.589 -6.576 -24.442 1.00 74.44 91 GLU A CA 1
ATOM 686 C C . GLU A 1 91 ? 22.497 -5.947 -23.569 1.00 74.44 91 GLU A C 1
ATOM 688 O O . GLU A 1 91 ? 22.331 -6.318 -22.404 1.00 74.44 91 GLU A O 1
ATOM 693 N N . ARG A 1 92 ? 21.701 -5.027 -24.132 1.00 70.62 92 ARG A N 1
ATOM 694 C CA . ARG A 1 92 ? 20.533 -4.450 -23.449 1.00 70.62 92 ARG A CA 1
ATOM 695 C C . ARG A 1 92 ? 19.492 -5.515 -23.138 1.00 70.62 92 ARG A C 1
ATOM 697 O O . ARG A 1 92 ? 18.991 -5.526 -22.016 1.00 70.62 92 ARG A O 1
ATOM 704 N N . ALA A 1 93 ? 19.187 -6.411 -24.076 1.00 76.00 93 ALA A N 1
ATOM 705 C CA . ALA A 1 93 ? 18.247 -7.507 -23.847 1.00 76.00 93 ALA A CA 1
ATOM 706 C C . ALA A 1 93 ? 18.721 -8.436 -22.712 1.00 76.00 93 ALA A C 1
ATOM 708 O O . ALA A 1 93 ? 17.944 -8.742 -21.804 1.00 76.00 93 ALA A O 1
ATOM 709 N N . GLY A 1 94 ? 20.008 -8.804 -22.696 1.00 78.56 94 GLY A N 1
ATOM 710 C CA . GLY A 1 94 ? 20.607 -9.598 -21.616 1.00 78.56 94 GLY A CA 1
ATOM 711 C C . GLY A 1 94 ? 20.577 -8.894 -20.252 1.00 78.56 94 GLY A C 1
ATOM 712 O O . GLY A 1 94 ? 20.197 -9.498 -19.247 1.00 78.56 94 GLY A O 1
ATOM 713 N N . LEU A 1 95 ? 20.911 -7.599 -20.209 1.00 79.25 95 LEU A N 1
ATOM 714 C CA . LEU A 1 95 ? 20.855 -6.787 -18.986 1.00 79.25 95 LEU A CA 1
ATOM 715 C C . LEU A 1 95 ? 19.424 -6.599 -18.464 1.00 79.25 95 LEU A C 1
ATOM 717 O O . LEU A 1 95 ? 19.221 -6.600 -17.249 1.00 79.25 95 LEU A O 1
ATOM 721 N N . VAL A 1 96 ? 18.437 -6.461 -19.354 1.00 72.94 96 VAL A N 1
ATOM 722 C CA . VAL A 1 96 ? 17.013 -6.419 -18.992 1.00 72.94 96 VAL A CA 1
ATOM 723 C C . VAL A 1 96 ? 16.590 -7.753 -18.387 1.00 72.94 96 VAL A C 1
ATOM 725 O O . VAL A 1 96 ? 16.101 -7.752 -17.262 1.00 72.94 96 VAL A O 1
ATOM 728 N N . ALA A 1 97 ? 16.847 -8.885 -19.047 1.00 76.19 97 ALA A N 1
ATOM 729 C CA . ALA A 1 97 ? 16.475 -10.203 -18.526 1.00 76.19 97 ALA A CA 1
ATOM 730 C C . ALA A 1 97 ? 17.080 -10.474 -17.131 1.00 76.19 97 ALA A C 1
ATOM 732 O O . ALA A 1 97 ? 16.370 -10.875 -16.207 1.00 76.19 97 ALA A O 1
ATOM 733 N N . ALA A 1 98 ? 18.366 -10.153 -16.939 1.00 76.00 98 ALA A N 1
ATOM 734 C CA . ALA A 1 98 ? 19.040 -10.272 -15.645 1.00 76.00 98 ALA A CA 1
ATOM 735 C C . ALA A 1 98 ? 18.494 -9.297 -14.577 1.00 76.00 98 ALA A C 1
ATOM 737 O O . ALA A 1 98 ? 18.509 -9.599 -13.380 1.00 76.00 98 ALA A O 1
ATOM 738 N N . TYR A 1 99 ? 18.005 -8.118 -14.980 1.00 73.88 99 TYR A N 1
ATOM 739 C CA . TYR A 1 99 ? 17.299 -7.198 -14.086 1.00 73.88 99 TYR A CA 1
ATOM 740 C C . TYR A 1 99 ? 15.935 -7.764 -13.677 1.00 73.88 99 TYR A C 1
ATOM 742 O O . TYR A 1 99 ? 15.588 -7.703 -12.496 1.00 73.88 99 TYR A O 1
ATOM 750 N N . GLU A 1 100 ? 15.172 -8.314 -14.624 1.00 70.12 100 GLU A N 1
ATOM 751 C CA . GLU A 1 100 ? 13.837 -8.865 -14.382 1.00 70.12 100 GLU A CA 1
ATOM 752 C C . GLU A 1 100 ? 13.885 -10.056 -13.425 1.00 70.12 100 GLU A C 1
ATOM 754 O O . GLU A 1 100 ? 13.236 -10.014 -12.380 1.00 70.12 100 GLU A O 1
ATOM 759 N N . GLU A 1 101 ? 14.728 -11.054 -13.698 1.00 71.94 101 GLU A N 1
ATOM 760 C CA . GLU A 1 101 ? 14.910 -12.217 -12.821 1.00 71.94 101 GLU A CA 1
ATOM 761 C C . GLU A 1 101 ? 15.320 -11.801 -11.396 1.00 71.94 101 GLU A C 1
ATOM 763 O O . GLU A 1 101 ? 14.745 -12.252 -10.398 1.00 71.94 101 GLU A O 1
ATOM 768 N N . ARG A 1 102 ? 16.285 -10.877 -11.282 1.00 72.75 102 ARG A N 1
ATOM 769 C CA . ARG A 1 102 ? 16.823 -10.477 -9.980 1.00 72.75 102 ARG A CA 1
ATOM 770 C C . ARG A 1 102 ? 15.891 -9.564 -9.185 1.00 72.75 102 ARG A C 1
ATOM 772 O O . ARG A 1 102 ? 15.913 -9.646 -7.962 1.00 72.75 102 ARG A O 1
ATOM 779 N N . LEU A 1 103 ? 15.148 -8.655 -9.822 1.00 68.75 103 LEU A N 1
ATOM 780 C CA . LEU A 1 103 ? 14.464 -7.548 -9.130 1.00 68.75 103 LEU A CA 1
ATOM 781 C C . LEU A 1 103 ? 12.940 -7.533 -9.283 1.00 68.75 103 LEU A C 1
ATOM 783 O O . LEU A 1 103 ? 12.277 -6.957 -8.419 1.00 68.75 103 LEU A O 1
ATOM 787 N N . LEU A 1 104 ? 12.363 -8.178 -10.301 1.00 69.62 104 LEU A N 1
ATOM 788 C CA . LEU A 1 104 ? 10.910 -8.329 -10.436 1.00 69.62 104 LEU A CA 1
ATOM 789 C C . LEU A 1 104 ? 10.410 -9.586 -9.693 1.00 69.62 104 LEU A C 1
ATOM 791 O O . LEU A 1 104 ? 9.646 -10.390 -10.220 1.00 69.62 104 LEU A O 1
ATOM 795 N N . ASN A 1 105 ? 10.804 -9.727 -8.423 1.00 71.06 105 ASN A N 1
ATOM 796 C CA . ASN A 1 105 ? 10.297 -10.755 -7.513 1.00 71.06 105 ASN A CA 1
ATOM 797 C C . ASN A 1 105 ? 9.777 -10.137 -6.193 1.00 71.06 105 ASN A C 1
ATOM 799 O O . ASN A 1 105 ? 10.252 -9.082 -5.762 1.00 71.06 105 ASN A O 1
ATOM 803 N N . PRO A 1 106 ? 8.785 -10.760 -5.524 1.00 70.94 106 PRO A N 1
ATOM 804 C CA . PRO A 1 106 ? 8.246 -10.248 -4.262 1.00 70.94 106 PRO A CA 1
ATOM 805 C C . PRO A 1 106 ? 9.173 -10.506 -3.061 1.00 70.94 106 PRO A C 1
ATOM 807 O O . PRO A 1 106 ? 9.003 -9.882 -2.012 1.00 70.94 106 PRO A O 1
ATOM 810 N N . TYR A 1 107 ? 10.154 -11.404 -3.196 1.00 75.31 107 TYR A N 1
ATOM 811 C CA . TYR A 1 107 ? 10.997 -11.871 -2.094 1.00 75.31 107 TYR A CA 1
ATOM 812 C C . TYR A 1 107 ? 11.916 -10.775 -1.546 1.00 75.31 107 TYR A C 1
ATOM 814 O O . TYR A 1 107 ? 11.979 -10.606 -0.332 1.00 75.31 107 TYR A O 1
ATOM 822 N N . ILE A 1 108 ? 12.495 -9.924 -2.401 1.00 77.00 108 ILE A N 1
ATOM 823 C CA . ILE A 1 108 ? 13.299 -8.765 -1.956 1.00 77.00 108 ILE A CA 1
ATOM 824 C C . ILE A 1 108 ? 12.486 -7.790 -1.085 1.00 77.00 108 ILE A C 1
ATOM 826 O O . ILE A 1 108 ? 13.030 -7.129 -0.196 1.00 77.00 108 ILE A O 1
ATOM 830 N N . ALA A 1 109 ? 11.174 -7.675 -1.316 1.00 69.75 109 ALA A N 1
ATOM 831 C CA . ALA A 1 109 ? 10.304 -6.854 -0.475 1.00 69.75 109 ALA A CA 1
ATOM 832 C C . ALA A 1 109 ? 9.982 -7.537 0.868 1.00 69.75 109 ALA A C 1
ATOM 834 O O . ALA A 1 109 ? 9.849 -6.843 1.878 1.00 69.75 109 ALA A O 1
ATOM 835 N N . ALA A 1 110 ? 9.899 -8.871 0.893 1.00 73.25 110 ALA A N 1
ATOM 836 C CA . ALA A 1 110 ? 9.703 -9.658 2.110 1.00 73.25 110 ALA A CA 1
ATOM 837 C C . ALA A 1 110 ? 10.958 -9.668 3.006 1.00 73.25 110 ALA A C 1
ATOM 839 O O . ALA A 1 110 ? 10.848 -9.400 4.199 1.00 73.25 110 ALA A O 1
ATOM 840 N N . GLU A 1 111 ? 12.158 -9.851 2.441 1.00 74.75 111 GLU A N 1
ATOM 841 C CA . GLU A 1 111 ? 13.441 -9.766 3.169 1.00 74.75 111 GLU A CA 1
ATOM 842 C C . GLU A 1 111 ? 13.620 -8.425 3.897 1.00 74.75 111 GLU A C 1
ATOM 844 O O . GLU A 1 111 ? 14.174 -8.356 4.992 1.00 74.75 111 GLU A O 1
ATOM 849 N N . ARG A 1 112 ? 13.114 -7.340 3.298 1.00 76.25 112 ARG A N 1
ATOM 850 C CA . ARG A 1 112 ? 13.151 -5.981 3.860 1.00 76.25 112 ARG A CA 1
ATOM 851 C C . ARG A 1 112 ? 12.000 -5.682 4.828 1.00 76.25 112 ARG A C 1
ATOM 853 O O . ARG A 1 112 ? 11.812 -4.519 5.180 1.00 76.25 112 ARG A O 1
ATOM 860 N N . GLY A 1 113 ? 11.175 -6.671 5.182 1.00 73.25 113 GLY A N 1
ATOM 861 C CA . GLY A 1 113 ? 9.982 -6.486 6.018 1.00 73.25 113 GLY A CA 1
ATOM 862 C C . GLY A 1 113 ? 8.956 -5.507 5.431 1.00 73.25 113 GLY A C 1
ATOM 863 O O . GLY A 1 113 ? 8.183 -4.900 6.166 1.00 73.25 113 GLY A O 1
ATOM 864 N N . SER A 1 114 ? 8.973 -5.289 4.111 1.00 70.38 114 SER A N 1
ATOM 865 C CA . SER A 1 114 ? 8.021 -4.404 3.424 1.00 70.38 114 SER A CA 1
ATOM 866 C C . SER A 1 114 ? 6.752 -5.115 2.962 1.00 70.38 114 SER A C 1
ATOM 868 O O . SER A 1 114 ? 5.765 -4.462 2.632 1.00 70.38 114 SER A O 1
ATOM 870 N N . VAL A 1 115 ? 6.792 -6.442 2.958 1.00 76.12 115 VAL A N 1
ATOM 871 C CA . VAL A 1 115 ? 5.676 -7.365 2.772 1.00 76.12 115 VAL A CA 1
ATOM 872 C C . VAL A 1 115 ? 5.751 -8.351 3.934 1.00 76.12 115 VAL A C 1
ATOM 874 O O . VAL A 1 115 ? 6.825 -8.890 4.185 1.00 76.12 115 VAL A O 1
ATOM 877 N N . ASP A 1 116 ? 4.639 -8.601 4.624 1.00 77.25 116 ASP A N 1
ATOM 878 C CA . ASP A 1 116 ? 4.608 -9.537 5.754 1.00 77.25 116 ASP A CA 1
ATOM 879 C C . ASP A 1 116 ? 4.629 -10.997 5.280 1.00 77.25 116 ASP A C 1
ATOM 881 O O . ASP A 1 116 ? 5.276 -11.848 5.889 1.00 77.25 116 ASP A O 1
ATOM 885 N N . ARG A 1 117 ? 3.905 -11.304 4.191 1.00 76.81 117 ARG A N 1
ATOM 886 C CA . ARG A 1 117 ? 3.826 -12.651 3.600 1.00 76.81 117 ARG A CA 1
ATOM 887 C C . ARG A 1 117 ? 3.687 -12.621 2.080 1.00 76.81 117 ARG A C 1
ATOM 889 O O . ARG A 1 117 ? 2.927 -11.821 1.531 1.00 76.81 117 ARG A O 1
ATOM 896 N N . VAL A 1 118 ? 4.358 -13.566 1.421 1.00 82.12 118 VAL A N 1
ATOM 897 C CA . VAL A 1 118 ? 4.067 -13.975 0.038 1.00 82.12 118 VAL A CA 1
ATOM 898 C C . VAL A 1 118 ? 3.107 -15.163 0.102 1.00 82.12 118 VAL A C 1
ATOM 900 O O . VAL A 1 118 ? 3.404 -16.146 0.778 1.00 82.12 118 VAL A O 1
ATOM 903 N N . ILE A 1 119 ? 1.946 -15.065 -0.548 1.00 81.50 119 ILE A N 1
ATOM 904 C CA . ILE A 1 119 ? 0.856 -16.047 -0.427 1.00 81.50 119 ILE A CA 1
ATOM 905 C C . ILE A 1 119 ? 0.335 -16.510 -1.791 1.00 81.50 119 ILE A C 1
ATOM 907 O O . ILE A 1 119 ? 0.402 -15.784 -2.783 1.00 81.50 119 ILE A O 1
ATOM 911 N N . GLU A 1 120 ? -0.248 -17.706 -1.834 1.00 80.50 120 GLU A N 1
ATOM 912 C CA . GLU A 1 120 ? -0.999 -18.182 -3.001 1.00 80.50 120 GLU A CA 1
ATOM 913 C C . GLU A 1 120 ? -2.295 -17.366 -3.193 1.00 80.50 120 GLU A C 1
ATOM 915 O O . GLU A 1 120 ? -3.002 -17.118 -2.209 1.00 80.50 120 GLU A O 1
ATOM 920 N N . PRO A 1 121 ? -2.695 -17.030 -4.437 1.00 81.06 121 PRO A N 1
ATOM 921 C CA . PRO A 1 121 ? -3.939 -16.298 -4.711 1.00 81.06 121 PRO A CA 1
ATOM 922 C C . PRO A 1 121 ? -5.216 -16.944 -4.142 1.00 81.06 121 PRO A C 1
ATOM 924 O O . PRO A 1 121 ? -6.165 -16.248 -3.792 1.00 81.06 121 PRO A O 1
ATOM 927 N N . ALA A 1 122 ? -5.255 -18.274 -4.006 1.00 85.50 122 ALA A N 1
ATOM 928 C CA . ALA A 1 122 ? -6.394 -18.975 -3.407 1.00 85.50 122 ALA A CA 1
ATOM 929 C C . ALA A 1 122 ? -6.525 -18.723 -1.889 1.00 85.50 122 ALA A C 1
ATOM 931 O O . ALA A 1 122 ? -7.634 -18.699 -1.353 1.00 85.50 122 ALA A O 1
ATOM 932 N N . LYS A 1 123 ? -5.403 -18.487 -1.193 1.00 85.44 123 LYS A N 1
ATOM 933 C CA . LYS A 1 123 ? -5.338 -18.271 0.265 1.00 85.44 123 LYS A CA 1
ATOM 934 C C . LYS A 1 123 ? -5.594 -16.814 0.667 1.00 85.44 123 LYS A C 1
ATOM 936 O O . LYS A 1 123 ? -5.720 -16.516 1.854 1.00 85.44 123 LYS A O 1
ATOM 941 N N . THR A 1 124 ? -5.739 -15.902 -0.298 1.00 84.25 124 THR A N 1
ATOM 942 C CA . THR A 1 124 ? -5.965 -14.469 -0.051 1.00 84.25 124 THR A CA 1
ATOM 943 C C . THR A 1 124 ? -7.142 -14.214 0.890 1.00 84.25 124 THR A C 1
ATOM 945 O O . THR A 1 124 ? -6.998 -13.447 1.835 1.00 84.25 124 THR A O 1
ATOM 948 N N . ARG A 1 125 ? -8.286 -14.892 0.715 1.00 89.94 125 ARG A N 1
ATOM 949 C CA . ARG A 1 125 ? -9.468 -14.679 1.573 1.00 89.94 125 ARG A CA 1
ATOM 950 C C . ARG A 1 125 ? -9.220 -15.046 3.042 1.00 89.94 125 ARG A C 1
ATOM 952 O O . ARG A 1 125 ? -9.647 -14.298 3.918 1.00 89.94 125 ARG A O 1
ATOM 959 N N . SER A 1 126 ? -8.558 -16.171 3.314 1.00 91.31 126 SER A N 1
ATOM 960 C CA . SER A 1 126 ? -8.281 -16.633 4.682 1.00 91.31 126 SER A CA 1
ATOM 961 C C . SER A 1 126 ? -7.232 -15.769 5.381 1.00 91.31 126 SER A C 1
ATOM 963 O O . SER A 1 126 ? -7.427 -15.393 6.533 1.00 91.31 126 SER A O 1
ATOM 965 N N . GLU A 1 127 ? -6.168 -15.383 4.672 1.00 88.00 127 GLU A N 1
ATOM 966 C CA . GLU A 1 127 ? -5.122 -14.502 5.214 1.00 88.00 127 GLU A CA 1
ATOM 967 C C . GLU A 1 127 ? -5.667 -13.096 5.516 1.00 88.00 127 GLU A C 1
ATOM 969 O O . GLU A 1 127 ? -5.349 -12.513 6.549 1.00 88.00 127 GLU A O 1
ATOM 974 N N . LEU A 1 128 ? -6.549 -12.565 4.659 1.00 86.81 128 LEU A N 1
ATOM 975 C CA . LEU A 1 128 ? -7.217 -11.280 4.891 1.00 86.81 128 LEU A CA 1
ATOM 976 C C . LEU A 1 128 ? -8.167 -11.306 6.092 1.00 86.81 128 LEU A C 1
ATOM 978 O O . LEU A 1 128 ? -8.203 -10.330 6.838 1.00 86.81 128 LEU A O 1
ATOM 982 N N . ALA A 1 129 ? -8.929 -12.389 6.276 1.00 90.94 129 ALA A N 1
ATOM 983 C CA . ALA A 1 129 ? -9.802 -12.547 7.437 1.00 90.94 129 ALA A CA 1
ATOM 984 C C . ALA A 1 129 ? -8.974 -12.546 8.732 1.00 90.94 129 ALA A C 1
ATOM 986 O O . ALA A 1 129 ? -9.169 -11.675 9.576 1.00 90.94 129 ALA A O 1
ATOM 987 N N . ALA A 1 130 ? -7.952 -13.406 8.811 1.00 89.81 130 ALA A N 1
ATOM 988 C CA . ALA A 1 130 ? -7.049 -13.471 9.958 1.00 89.81 130 ALA A CA 1
ATOM 989 C C . ALA A 1 130 ? -6.339 -12.128 10.237 1.00 89.81 130 ALA A C 1
ATOM 991 O O . ALA A 1 130 ? -6.219 -11.711 11.390 1.00 89.81 130 ALA A O 1
ATOM 992 N N . ALA A 1 131 ? -5.907 -11.410 9.194 1.00 87.31 131 ALA A N 1
ATOM 993 C CA . ALA A 1 131 ? -5.303 -10.086 9.340 1.00 87.31 131 ALA A CA 1
ATOM 994 C C . ALA A 1 131 ? -6.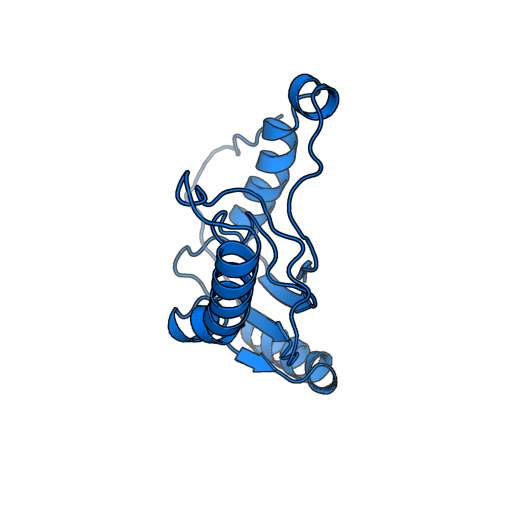290 -9.038 9.887 1.00 87.31 131 ALA A C 1
ATOM 996 O O . ALA A 1 131 ? -5.897 -8.182 10.681 1.00 87.31 131 ALA A O 1
ATOM 997 N N . LEU A 1 132 ? -7.564 -9.084 9.484 1.00 88.81 132 LEU A N 1
ATOM 998 C CA . LEU A 1 132 ? -8.597 -8.187 10.005 1.00 88.81 132 LEU A CA 1
ATOM 999 C C . LEU A 1 132 ? -8.974 -8.522 11.451 1.00 88.81 132 LEU A C 1
ATOM 1001 O O . LEU A 1 132 ? -9.112 -7.591 12.242 1.00 88.81 132 LEU A O 1
ATOM 1005 N N . ASP A 1 133 ? -9.054 -9.804 11.814 1.00 92.00 133 ASP A N 1
ATOM 1006 C CA . ASP A 1 133 ? -9.333 -10.247 13.186 1.00 92.00 133 ASP A CA 1
ATOM 1007 C C . ASP A 1 133 ? -8.246 -9.761 14.161 1.00 92.00 133 ASP A C 1
ATOM 1009 O O . ASP A 1 133 ? -8.549 -9.152 15.190 1.00 92.00 133 ASP A O 1
ATOM 1013 N N . VAL A 1 134 ? -6.966 -9.918 13.798 1.00 89.44 134 VAL A N 1
ATOM 1014 C CA . VAL A 1 134 ? -5.826 -9.401 14.582 1.00 89.44 134 VAL A CA 1
ATOM 1015 C C . VAL A 1 134 ? -5.852 -7.870 14.689 1.00 89.44 134 VAL A C 1
ATOM 1017 O O . VAL A 1 134 ? -5.523 -7.305 15.734 1.00 89.44 134 VAL A O 1
ATOM 1020 N N . LEU A 1 135 ? -6.254 -7.170 13.623 1.00 88.88 135 LEU A N 1
ATOM 1021 C CA . LEU A 1 135 ? -6.292 -5.706 13.595 1.00 88.88 135 LEU A CA 1
ATOM 1022 C C . LEU A 1 135 ? -7.589 -5.100 14.158 1.00 88.88 135 LEU A C 1
ATOM 1024 O O . LEU A 1 135 ? -7.641 -3.879 14.318 1.00 88.88 135 LEU A O 1
ATOM 1028 N N . ALA A 1 136 ? -8.604 -5.893 14.511 1.00 90.81 136 ALA A N 1
ATOM 1029 C CA . ALA A 1 136 ? -9.889 -5.399 15.020 1.00 90.81 136 ALA A CA 1
ATOM 1030 C C . ALA A 1 136 ? -9.738 -4.530 16.287 1.00 90.81 136 ALA A C 1
ATOM 1032 O O . ALA A 1 136 ? -10.457 -3.549 16.471 1.00 90.81 136 ALA A O 1
ATOM 1033 N N . GLY A 1 137 ? -8.749 -4.842 17.133 1.00 88.88 137 GLY A N 1
ATOM 1034 C CA . GLY A 1 137 ? -8.411 -4.070 18.333 1.00 88.88 137 GLY A CA 1
ATOM 1035 C C . GLY A 1 137 ? -7.520 -2.838 18.103 1.00 88.88 137 GLY A C 1
ATOM 1036 O O . GLY A 1 137 ? -7.174 -2.160 19.075 1.00 88.88 137 GLY A O 1
ATOM 1037 N N . LYS A 1 138 ? -7.105 -2.535 16.862 1.00 89.50 138 LYS A N 1
ATOM 1038 C CA . LYS A 1 138 ? -6.105 -1.493 16.570 1.00 89.50 138 LYS A CA 1
ATOM 1039 C C . LYS A 1 138 ? -6.568 -0.109 17.043 1.00 89.50 138 LYS A C 1
ATOM 1041 O O . LYS A 1 138 ? -7.551 0.443 16.555 1.00 89.50 138 LYS A O 1
ATOM 1046 N N . ARG A 1 139 ? -5.785 0.506 17.937 1.00 88.38 139 ARG A N 1
ATOM 1047 C CA . ARG A 1 139 ? -5.945 1.904 18.369 1.00 88.38 139 ARG A CA 1
ATOM 1048 C C . ARG A 1 139 ? -4.656 2.677 18.124 1.00 88.38 139 ARG A C 1
ATOM 1050 O O . ARG A 1 139 ? -3.614 2.354 18.683 1.00 88.38 139 ARG A O 1
ATOM 1057 N N . GLU A 1 140 ? -4.737 3.724 17.310 1.00 86.56 140 GLU A N 1
ATOM 1058 C CA . GLU A 1 140 ? -3.596 4.555 16.924 1.00 86.56 140 GLU A CA 1
ATOM 1059 C C . GLU A 1 140 ? -3.793 5.985 17.454 1.00 86.56 140 GLU A C 1
ATOM 1061 O O . GLU A 1 140 ? -4.814 6.618 17.181 1.00 86.56 140 GLU A O 1
ATOM 1066 N N . ARG A 1 141 ? -2.836 6.501 18.239 1.00 87.50 141 ARG A N 1
ATOM 1067 C CA . ARG A 1 141 ? -2.861 7.889 18.727 1.00 87.50 141 ARG A CA 1
ATOM 1068 C C . ARG A 1 141 ? -2.096 8.795 17.769 1.00 87.50 141 ARG A C 1
ATOM 1070 O O . ARG A 1 141 ? -0.969 8.500 17.380 1.00 87.50 141 ARG A O 1
ATOM 1077 N N . LEU A 1 142 ? -2.707 9.923 17.428 1.00 86.81 142 LEU A N 1
ATOM 1078 C CA . LEU A 1 142 ? -2.140 10.940 16.549 1.00 86.81 142 LEU A CA 1
ATOM 1079 C C . LEU A 1 142 ? -1.789 12.204 17.355 1.00 86.81 142 LEU A C 1
ATOM 1081 O O . LEU A 1 142 ? -2.464 12.484 18.349 1.00 86.81 142 LEU A O 1
ATOM 1085 N N . PRO A 1 143 ? -0.784 12.998 16.935 1.00 89.88 143 PRO A N 1
ATOM 1086 C CA . PRO A 1 143 ? -0.503 14.295 17.547 1.00 89.88 143 PRO A CA 1
ATOM 1087 C C . PRO A 1 143 ? -1.742 15.201 17.551 1.00 89.88 143 PRO A C 1
ATOM 1089 O O . PRO A 1 143 ? -2.462 15.286 16.548 1.00 89.88 143 PRO A O 1
ATOM 1092 N N . ARG A 1 144 ? -1.990 15.886 18.676 1.00 90.88 144 ARG A N 1
ATOM 10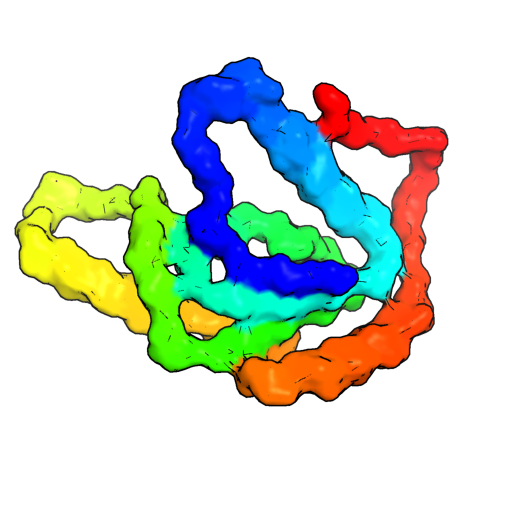93 C CA . ARG A 1 144 ? -3.107 16.835 18.812 1.00 90.88 144 ARG A CA 1
ATOM 1094 C C . ARG A 1 144 ? -2.864 18.047 17.910 1.00 90.88 144 ARG A C 1
ATOM 1096 O O . ARG A 1 144 ? -1.816 18.677 17.988 1.00 90.88 144 ARG A O 1
ATOM 1103 N N . ARG A 1 145 ? -3.856 18.389 17.087 1.00 89.56 145 ARG A N 1
ATOM 1104 C CA . ARG A 1 145 ? -3.900 19.589 16.236 1.00 89.56 145 ARG A CA 1
ATOM 1105 C C . ARG A 1 145 ? -5.346 20.065 16.092 1.00 89.56 145 ARG A C 1
ATOM 1107 O O . ARG A 1 145 ? -6.253 19.266 16.306 1.00 89.56 145 ARG A O 1
ATOM 1114 N N . ARG A 1 146 ? -5.559 21.350 15.774 1.00 93.31 146 ARG A N 1
ATOM 1115 C CA . ARG A 1 146 ? -6.909 21.934 15.607 1.00 93.31 146 ARG A CA 1
ATOM 1116 C C . ARG A 1 146 ? -7.636 21.333 14.404 1.00 93.31 146 ARG A C 1
ATOM 1118 O O . ARG A 1 146 ? -8.784 20.931 14.518 1.00 93.31 146 ARG A O 1
ATOM 1125 N N . HIS A 1 147 ? -6.937 21.260 13.280 1.00 90.44 147 HIS A N 1
ATOM 1126 C CA . HIS A 1 147 ? -7.377 20.621 12.050 1.00 90.44 147 HIS A CA 1
ATOM 1127 C C . HIS A 1 147 ? -6.150 20.118 11.282 1.00 90.44 147 HIS A C 1
ATOM 1129 O O . HIS A 1 147 ? -5.001 20.266 11.715 1.00 90.44 147 HIS A O 1
ATOM 1135 N N . ASP A 1 148 ? -6.418 19.497 10.146 1.00 89.88 148 ASP A N 1
ATOM 1136 C CA . ASP A 1 148 ? -5.424 19.010 9.207 1.00 89.88 148 ASP A CA 1
ATOM 1137 C C . ASP A 1 148 ? -5.117 20.092 8.151 1.00 89.88 148 ASP A C 1
ATOM 1139 O O . ASP A 1 148 ? -5.888 21.036 7.984 1.00 89.88 148 ASP A O 1
ATOM 1143 N N . ASN A 1 149 ? -3.982 19.971 7.459 1.00 91.81 149 ASN A N 1
ATOM 1144 C CA . ASN A 1 149 ? -3.643 20.790 6.289 1.00 91.81 149 ASN A CA 1
ATOM 1145 C C . ASN A 1 149 ? -3.385 19.844 5.110 1.00 91.81 149 ASN A C 1
ATOM 1147 O O . ASN A 1 149 ? -2.241 19.559 4.757 1.00 91.81 149 ASN A O 1
ATOM 1151 N N . SER A 1 150 ? -4.461 19.236 4.614 1.00 89.06 150 SER A N 1
ATOM 1152 C CA . SER A 1 150 ? -4.431 18.383 3.426 1.00 89.06 150 SER A CA 1
ATOM 1153 C C . SER A 1 150 ? -4.252 19.239 2.167 1.00 89.06 150 SER A C 1
ATOM 1155 O O . SER A 1 150 ? -4.786 20.347 2.132 1.00 89.06 150 SER A O 1
ATOM 1157 N N . PRO A 1 151 ? -3.586 18.737 1.113 1.00 88.44 151 PRO A N 1
ATOM 1158 C CA . PRO A 1 151 ? -3.571 19.412 -0.183 1.00 88.44 151 PRO A CA 1
ATOM 1159 C C . PRO A 1 151 ? -4.997 19.621 -0.717 1.00 88.44 151 PRO A C 1
ATOM 1161 O O . PRO A 1 151 ? -5.822 18.709 -0.630 1.00 88.44 151 PRO A O 1
ATOM 1164 N N . LEU A 1 152 ? -5.267 20.799 -1.283 1.00 84.94 152 LEU A N 1
ATOM 1165 C CA . LEU A 1 152 ? -6.527 21.181 -1.934 1.00 84.94 152 LEU A CA 1
ATOM 1166 C C . LEU A 1 152 ? -6.271 21.573 -3.400 1.00 84.94 152 LEU A C 1
ATOM 1168 O O . LEU A 1 152 ? -5.264 22.281 -3.671 1.00 84.94 152 LEU A O 1
#

Sequence (152 aa):
MTFVDTSGFYPGKDLEWRGMIRYGAQMAFAYARATVPRVWSRSGSPTGALHRHGLPVHGQRPNAGLALGRDRCDGRQGGGGDPAPRADEDERAGLVAAYEERLLNPYIAAERGSVDRVIEPAKTRSELAAALDVLAGKRERLPRRRHDNSPL

Foldseek 3Di:
DEEDDDQDDDDDPVCVVVPVVQVVQLVQVCLQPDQAAAEYEYDAWPHEDPVPPDPPDPPPFDHAYEYEDDPAHPHPHHPDDDDPPDDDPVRVVVVVVVCRVVPRGCVVCVVVVNHVYHDHPVCVVVVVVVSCVVRVPGDDDDDDDPDDDRRD

Secondary structure (DSSP, 8-state):
-EEE----PPP-HHHHHTTHHHHHHHHHHHHHH--S--EEEE-S---SSTTTS--S--SSS--EEEEEP-S-------S-SPPPTT--HHHHHHHHHHHHHHHSSSHHHHHTTSSSEEE-GGGHHHHHHHHHHHHTT--------SS-----

pLDDT: mean 70.35, std 20.33, range [29.06, 93.31]

Radius of gyration: 18.46 Å; chains: 1; bounding box: 37×41×47 Å

=== Feature glossary ===
A reading guide for the features in this record.

Start from the sequence.

  · Sequence gives the chain of amino acids in standard one-letter code (A=alanine, C=cysteine, …, Y=tyrosine), read N→C. It is the only feature that is directly encoded by the gene; all structural features are derived from the folded form of this sequence.

Fold it, and you get atomic coordinates and the backbone conformation that goes with them.

  · The mmCIF table is the protein's shape written out atom by atom. For each backbone N, Cα, C, and carbonyl O, it records an (x, y, z) coordinate triple in Å plus the residue type, chain letter, and residue number.

  · Backbone dihedral angles. Every residue except chain termini has a φ (preceding-C → N → Cα → C) and a ψ (N → Cα → C → next-N). They are reported in degrees following the IUPAC sign convention. Secondary structure is essentially a statement about which (φ, ψ) basin each residue occupies.

  · DSSP 8-state secondary structure assigns each residue one of H (α-helix), G (3₁₀-helix), I (π-helix), E (extended β-strand), B (isolated β-bridge), T (hydrogen-bonded turn), S (bend), or '-' (coil). The assignment is computed from backbone hydrogen-bond geometry via the Kabsch–Sander algorithm.

  · P-SEA three-state annotation labels each residue as helix, strand, or coil based purely on the geometry of the Cα trace. It serves as a fallback when the full backbone (and thus DSSP) is unavailable.

Summarize the fold with a handful of shape descriptors and a per-residue structural alphabet.

  · Radius of gyration (Rg) is the root-mean-square distance of Cα atoms from their centroid — a single number for overall size and compactness. A globular domain of N residues has Rg ≈ 2.2·N^0.38 Å; an extended or disordered chain has a much larger Rg. The Cα contact count is the number of residue pairs whose Cα atoms are within 8 Å and are more than four positions apart in sequence — a standard proxy for tertiary packing density. The bounding box is the smallest axis-aligned box enclosing all Cα atoms.

  · Foldseek's 3Di representation compresses backbone geometry into a per-residue letter drawn from a learned twenty-state alphabet. It captures the tertiary interaction pattern around each residue — which residues are packed against it in space, regardless of where they are in sequence.

  · Accessible surface area quantifies burial. A residue with SASA near zero is packed into the hydrophobic core; one with SASA >100 Å² sits on the surface. Computed here via the Shrake–Rupley numerical algorithm with a 1.4 Å probe.

Ask how reliable the model is.

  · For AlphaFold models, the B-factor field carries pLDDT — the model's own estimate of local accuracy on a 0–100 scale. Regions with pLDDT<50 should be treated as essentially unmodeled; they often correspond to intrinsically disordered segments.

  · For experimental (PDB) structures, the B-factor (temperature factor) quantifies the positional spread of each atom in the crystal — a combination of thermal vibration and static disorder — in units of Å². High B-factors mark flexible loops or poorly resolved regions; low B-factors mark the rigid, well-ordered core.

  · PAE(i, j) answers: if I align the predicted and true structures on residue i, how far off (in Å) do I expect residue j to be? A block-diagonal PAE matrix with low values on the blocks and high values off-diagonal is the signature of a multi-domain protein with confidently predicted domains but uncertain inter-domain orientation.

Place it in context: what it resembles, what it is annotated as, and how it looks.

  · Structural nearest neighbors (via Foldseek easy-search vs the PDB). Reported per hit: target PDB id, E-value, and alignment TM-score. A TM-score above ~0.5 is the conventional threshold for 'same fold'.

  · Fu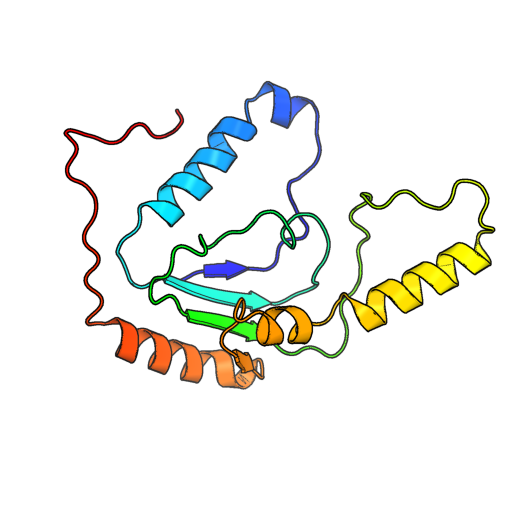nctional annotations link the protein to curated databases. InterPro entries identify conserved domains and families by matching the sequence against member-database signatures (Pfam, PROSITE, CDD, …). Gene Ontology (GO) terms describe molecular function, biological process, and cellular component in a controlled vocabulary. CATH places the structure in a hierarchical fold classification (Class/Architecture/Topology/Homologous-superfamily). The organism is the source species.

  · Plot images: a contact map (which residues are close in 3D, as an N×N binary image), a Ramachandran scatter (backbone torsion angles, revealing secondary-structure composition at a glance), and — for AlphaFold structures — a PAE heatmap (pairwise prediction confidence).

  · Structure images are PyMOL renders from six orthogonal camera directions. Cartoon representation draws helices as coils and strands as arrows; sticks shows the backbone as bonds; surface shows the solvent-excluded envelope. Rainbow coloring maps sequence position to hue (blue→red, N→C); chain coloring assigns a distinct color per polypeptide.